Protein AF-0000000082579537 (afdb_homodimer)

Foldseek 3Di:
DEEAEAEDADDDDPVVVVVVQVVVLVVVCVPPNDDSVVYYYHYDHDHPVCVLVCCVPPPVVCVVPPPDHDPDHD/DDEAEAEDADDDDPVVVVVVQVVVLVVVCVPPNDDSVVYYYHYDHDHPVCVLVCCVPPPVVCVVPPPDHDPDHD

Nearest PDB structures (foldseek):
  1gyy-assembly1_B  TM=8.409E-01  e=3.608E-05  Escherichia coli
  6ogm-assembly2_H  TM=9.785E-01  e=2.940E-04  Burkholderia lata
  8t9o-assembly1_A  TM=9.599E-01  e=4.170E-04  Herbaspirillum
  8t9p-assembly1_F  TM=9.627E-01  e=9.650E-04  Herbaspirillum
  3ry0-assembly1_A  TM=7.852E-01  e=2.940E-04  Streptomyces achromogenes

InterPro domains:
  IPR004370 4-oxalocrotonate tautomerase-like domain [PF01361] (2-51)
  IPR014347 Tautomerase/MIF superfamily [G3DSA:3.30.429.10] (1-57)
  IPR014347 Tautomerase/MIF superfamily [SSF55331] (2-72)

Organism: NCBI:txid68569

Structure (mmCIF, N/CA/C/O backbone):
data_AF-0000000082579537-model_v1
#
loop_
_entity.id
_entity.type
_entity.pdbx_description
1 polymer '4-oxalocrotonate tautomerase'
#
loop_
_atom_site.group_PDB
_atom_site.id
_atom_site.type_symbol
_atom_site.label_atom_id
_atom_site.label_alt_id
_atom_site.label_comp_id
_atom_site.label_asym_id
_atom_site.label_entity_id
_atom_site.label_seq_id
_atom_site.pdbx_PDB_ins_code
_atom_site.Cartn_x
_atom_site.Cartn_y
_atom_site.Cartn_z
_atom_site.occupancy
_atom_site.B_iso_or_equiv
_atom_site.auth_seq_id
_atom_site.auth_comp_id
_atom_site.auth_asym_id
_atom_site.auth_atom_id
_atom_site.pdbx_PDB_model_num
ATOM 1 N N . MET A 1 1 ? -7.422 8.805 7.703 1 80.62 1 MET A N 1
ATOM 2 C CA . MET A 1 1 ? -7.18 8.234 6.379 1 80.62 1 MET A CA 1
ATOM 3 C C . MET A 1 1 ? -5.77 7.668 6.277 1 80.62 1 MET A C 1
ATOM 5 O O . MET A 1 1 ? -4.793 8.383 6.5 1 80.62 1 MET A O 1
ATOM 9 N N . PRO A 1 2 ? -5.656 6.188 6.438 1 97.5 2 PRO A N 1
ATOM 10 C CA . PRO A 1 2 ? -4.754 5.949 5.309 1 97.5 2 PRO A CA 1
ATOM 11 C C . PRO A 1 2 ? -5.293 4.918 4.324 1 97.5 2 PRO A C 1
ATOM 13 O O . PRO A 1 2 ? -6.234 4.188 4.645 1 97.5 2 PRO A O 1
ATOM 16 N N . HIS A 1 3 ? -4.742 4.844 3.055 1 98.69 3 HIS A N 1
ATOM 17 C CA . HIS A 1 3 ? -5.027 3.811 2.066 1 98.69 3 HIS A CA 1
ATOM 18 C C . HIS A 1 3 ? -3.768 3.035 1.701 1 98.69 3 HIS A C 1
ATOM 20 O O . HIS A 1 3 ? -2.744 3.631 1.36 1 98.69 3 HIS A O 1
ATOM 26 N N . VAL A 1 4 ? -3.828 1.739 1.8 1 98.88 4 VAL A N 1
ATOM 27 C CA . VAL A 1 4 ? -2.717 0.859 1.451 1 98.88 4 VAL A CA 1
ATOM 28 C C . VAL A 1 4 ? -3.033 0.115 0.156 1 98.88 4 VAL A C 1
ATOM 30 O O . VAL A 1 4 ? -4.027 -0.611 0.077 1 98.88 4 VAL A O 1
ATOM 33 N N . MET A 1 5 ? -2.217 0.289 -0.809 1 98.88 5 MET A N 1
ATOM 34 C CA . MET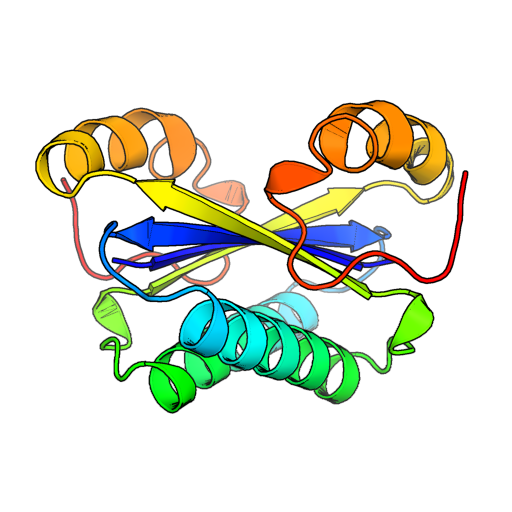 A 1 5 ? -2.248 -0.543 -2.008 1 98.88 5 MET A CA 1
ATOM 35 C C . MET A 1 5 ? -1.115 -1.564 -1.991 1 98.88 5 MET A C 1
ATOM 37 O O . MET A 1 5 ? 0.06 -1.193 -1.984 1 98.88 5 MET A O 1
ATOM 41 N N . LEU A 1 6 ? -1.469 -2.811 -1.952 1 98.88 6 LEU A N 1
ATOM 42 C CA . LEU A 1 6 ? -0.488 -3.891 -1.997 1 98.88 6 LEU A CA 1
ATOM 43 C C . LEU A 1 6 ? -0.481 -4.559 -3.367 1 98.88 6 LEU A C 1
ATOM 45 O O . LEU A 1 6 ? -1.521 -5.023 -3.842 1 98.88 6 LEU A O 1
ATOM 49 N N . HIS A 1 7 ? 0.662 -4.531 -4.016 1 98.69 7 HIS A N 1
ATOM 50 C CA . HIS A 1 7 ? 0.901 -5.324 -5.215 1 98.69 7 HIS A CA 1
ATOM 51 C C . HIS A 1 7 ? 1.675 -6.598 -4.891 1 98.69 7 HIS A C 1
ATOM 53 O O . HIS A 1 7 ? 2.746 -6.539 -4.281 1 98.69 7 HIS A O 1
ATOM 59 N N . LEU A 1 8 ? 1.172 -7.676 -5.199 1 96.31 8 LEU A N 1
ATOM 60 C CA . LEU A 1 8 ? 1.88 -8.914 -4.891 1 96.31 8 L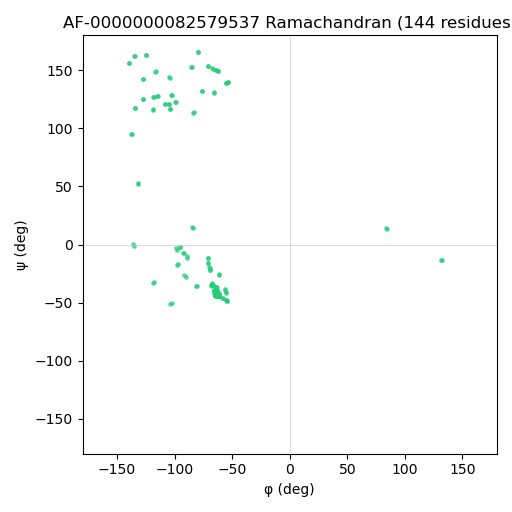EU A CA 1
ATOM 61 C C . LEU A 1 8 ? 1.749 -9.914 -6.035 1 96.31 8 LEU A C 1
ATOM 63 O O . LEU A 1 8 ? 0.844 -9.797 -6.867 1 96.31 8 LEU A O 1
ATOM 67 N N . ALA A 1 9 ? 2.693 -10.812 -6.109 1 94.75 9 ALA A N 1
ATOM 68 C CA . ALA A 1 9 ? 2.648 -11.852 -7.133 1 94.75 9 ALA A CA 1
ATOM 69 C C . ALA A 1 9 ? 1.336 -12.625 -7.066 1 94.75 9 ALA A C 1
ATOM 71 O O . ALA A 1 9 ? 0.853 -12.953 -5.98 1 94.75 9 ALA A O 1
ATOM 72 N N . ALA A 1 10 ? 0.739 -12.953 -8.258 1 95.44 10 ALA A N 1
ATOM 73 C CA . ALA A 1 10 ? -0.539 -13.656 -8.336 1 95.44 10 ALA A CA 1
ATOM 74 C C . ALA A 1 10 ? -0.434 -15.055 -7.738 1 95.44 10 ALA A C 1
ATOM 76 O O . ALA A 1 10 ? 0.635 -15.672 -7.762 1 95.44 10 ALA A O 1
ATOM 77 N N . GLY A 1 11 ? -1.67 -15.547 -7.145 1 94.56 11 GLY A N 1
ATOM 78 C CA . GLY A 1 11 ? -1.673 -16.938 -6.738 1 94.56 11 GLY A CA 1
ATOM 79 C C . GLY A 1 11 ? -2.215 -17.156 -5.336 1 94.56 11 GLY A C 1
ATOM 80 O O . GLY A 1 11 ? -2.529 -18.281 -4.949 1 94.56 11 GLY A O 1
ATOM 81 N N . ARG A 1 12 ? -2.326 -16.125 -4.664 1 95.19 12 ARG A N 1
ATOM 82 C CA . ARG A 1 12 ? -2.84 -16.266 -3.307 1 95.19 12 ARG A CA 1
ATOM 83 C C . ARG A 1 12 ? -4.367 -16.266 -3.297 1 95.19 12 ARG A C 1
ATOM 85 O O . ARG A 1 12 ? -4.996 -15.633 -4.141 1 95.19 12 ARG A O 1
ATOM 92 N N . SER A 1 13 ? -4.918 -16.906 -2.309 1 96.69 13 SER A N 1
ATOM 93 C CA . SER A 1 13 ? -6.367 -17 -2.199 1 96.69 13 SER A CA 1
ATOM 94 C C . SER A 1 13 ? -6.965 -15.719 -1.617 1 96.69 13 SER A C 1
ATOM 96 O O . SER A 1 13 ? -6.25 -14.914 -1.01 1 96.69 13 SER A O 1
ATOM 98 N N . ASP A 1 14 ? -8.258 -15.602 -1.757 1 96.31 14 ASP A N 1
ATOM 99 C CA . ASP A 1 14 ? -8.953 -14.453 -1.188 1 96.31 14 ASP A CA 1
ATOM 100 C C . ASP A 1 14 ? -8.852 -14.453 0.337 1 96.31 14 ASP A C 1
ATOM 102 O O . ASP A 1 14 ? -8.766 -13.391 0.958 1 96.31 14 ASP A O 1
ATOM 106 N N . THR A 1 15 ? -8.898 -15.617 0.867 1 96.94 15 THR A N 1
ATOM 107 C CA . THR A 1 15 ? -8.789 -15.734 2.316 1 96.94 15 THR A CA 1
ATOM 108 C C . THR A 1 15 ? -7.434 -15.242 2.801 1 96.94 15 THR A C 1
ATOM 110 O O . THR A 1 15 ? -7.348 -14.508 3.787 1 96.94 15 THR A O 1
ATOM 113 N N . GLU A 1 16 ? -6.383 -15.594 2.133 1 96.06 16 GLU A N 1
ATOM 114 C CA . GLU A 1 16 ? -5.039 -15.141 2.479 1 96.06 16 GLU A CA 1
ATOM 115 C C . GLU A 1 16 ? -4.914 -13.625 2.33 1 96.06 16 GLU A C 1
ATOM 117 O O . GLU A 1 16 ? -4.32 -12.961 3.178 1 96.06 16 GLU A O 1
ATOM 122 N N . LYS A 1 17 ? -5.562 -13.133 1.272 1 97.75 17 LYS A N 1
ATOM 123 C CA . LYS A 1 17 ? -5.496 -11.695 1.021 1 97.75 17 LYS A CA 1
ATOM 124 C C . LYS A 1 17 ? -6.25 -10.914 2.094 1 97.75 17 LYS A C 1
ATOM 126 O O . LYS A 1 17 ? -5.832 -9.82 2.484 1 97.75 17 LYS A O 1
ATOM 131 N N . ARG A 1 18 ? -7.316 -11.508 2.543 1 97.62 18 ARG A N 1
ATOM 132 C CA . ARG A 1 18 ? -8.055 -10.852 3.619 1 97.62 18 ARG A CA 1
ATOM 133 C C . ARG A 1 18 ? -7.227 -10.797 4.898 1 97.62 18 ARG A C 1
ATOM 135 O O . ARG A 1 18 ? -7.184 -9.766 5.574 1 97.62 18 ARG A O 1
ATOM 142 N N . ARG A 1 19 ? -6.559 -11.82 5.133 1 96.75 19 ARG A N 1
ATOM 143 C CA . ARG A 1 19 ? -5.691 -11.867 6.305 1 96.75 19 ARG A CA 1
ATOM 144 C C . ARG A 1 19 ? -4.555 -10.859 6.184 1 96.75 19 ARG A C 1
ATOM 146 O O . ARG A 1 19 ? -4.211 -10.18 7.156 1 96.75 19 ARG A O 1
ATOM 153 N N . LEU A 1 20 ? -4.043 -10.852 4.988 1 97.75 20 LEU A N 1
ATOM 154 C CA . LEU A 1 20 ? -2.973 -9.906 4.703 1 97.75 20 LEU A CA 1
ATOM 155 C C . LEU A 1 20 ? -3.455 -8.469 4.867 1 97.75 20 LEU A C 1
ATOM 157 O O . LEU A 1 20 ? -2.771 -7.648 5.48 1 97.75 20 LEU A O 1
ATOM 161 N N . ALA A 1 21 ? -4.625 -8.195 4.359 1 98.5 21 ALA A N 1
ATOM 162 C CA . ALA A 1 21 ? -5.199 -6.852 4.457 1 98.5 21 ALA A CA 1
ATOM 163 C C . ALA A 1 21 ? -5.414 -6.449 5.91 1 98.5 21 ALA A C 1
ATOM 165 O O . ALA A 1 21 ? -5.109 -5.32 6.301 1 98.5 21 ALA A O 1
ATOM 166 N N . ASP A 1 22 ? -5.902 -7.391 6.699 1 98.06 22 ASP A N 1
ATOM 167 C CA . ASP A 1 22 ? -6.121 -7.117 8.117 1 98.06 22 ASP A CA 1
ATOM 168 C C . ASP A 1 22 ? -4.797 -6.855 8.836 1 98.06 22 ASP A C 1
ATOM 170 O O . ASP A 1 22 ? -4.707 -5.945 9.664 1 98.06 22 ASP A O 1
ATOM 174 N N . ALA A 1 23 ? -3.795 -7.605 8.5 1 98.06 23 ALA A N 1
ATOM 175 C CA . ALA A 1 23 ? -2.482 -7.438 9.117 1 98.06 23 ALA A CA 1
ATOM 176 C C . ALA A 1 23 ? -1.885 -6.074 8.773 1 98.06 23 ALA A C 1
ATOM 178 O O . ALA A 1 23 ? -1.286 -5.422 9.633 1 98.06 23 ALA A O 1
ATOM 179 N N . LEU A 1 24 ? -2.061 -5.668 7.523 1 98.5 24 LEU A N 1
ATOM 180 C CA . LEU A 1 24 ? -1.565 -4.363 7.098 1 98.5 24 LEU A CA 1
ATOM 181 C C . LEU A 1 24 ? -2.293 -3.242 7.828 1 98.5 24 LEU A C 1
ATOM 183 O O . LEU A 1 24 ? -1.665 -2.287 8.297 1 98.5 24 LEU A O 1
ATOM 187 N N . ALA A 1 25 ? -3.6 -3.379 7.949 1 98.38 25 ALA A N 1
ATOM 188 C CA . ALA A 1 25 ? -4.379 -2.369 8.656 1 98.38 25 ALA A CA 1
ATOM 189 C C . ALA A 1 25 ? -3.961 -2.285 10.125 1 98.38 25 ALA A C 1
ATOM 191 O O . ALA A 1 25 ? -3.809 -1.189 10.672 1 98.38 25 ALA A O 1
ATOM 192 N N . ASP A 1 26 ? -3.732 -3.43 10.719 1 97.75 26 ASP A N 1
ATOM 193 C CA . ASP A 1 26 ? -3.312 -3.479 12.117 1 97.75 26 ASP A CA 1
ATOM 194 C C . ASP A 1 26 ? -1.952 -2.809 12.305 1 97.75 26 ASP A C 1
ATOM 196 O O . ASP A 1 26 ? -1.723 -2.127 13.305 1 97.75 26 ASP A O 1
ATOM 200 N N . ALA A 1 27 ? -1.068 -3.051 11.328 1 98 27 ALA A N 1
ATOM 201 C CA . ALA A 1 27 ? 0.255 -2.436 11.398 1 98 27 ALA A CA 1
ATOM 202 C C . ALA A 1 27 ? 0.156 -0.914 11.336 1 98 27 ALA A C 1
ATOM 204 O O . ALA A 1 27 ? 0.857 -0.209 12.062 1 98 27 ALA A O 1
ATOM 205 N N . VAL A 1 28 ? -0.688 -0.363 10.5 1 97.81 28 VAL A N 1
ATOM 206 C CA . VAL A 1 28 ? -0.878 1.079 10.375 1 97.81 28 VAL A CA 1
ATOM 207 C C . VAL A 1 28 ? -1.449 1.636 11.68 1 97.81 28 VAL A C 1
ATOM 209 O O . VAL A 1 28 ? -0.954 2.637 12.203 1 97.81 28 VAL A O 1
ATOM 212 N N . THR A 1 29 ? -2.428 0.939 12.234 1 97.12 29 THR A N 1
ATOM 213 C CA . THR A 1 29 ? -3.033 1.372 13.484 1 97.12 29 THR A CA 1
ATOM 214 C C . THR A 1 29 ? -1.997 1.399 14.609 1 97.12 29 THR A C 1
ATOM 216 O O . THR A 1 29 ? -1.902 2.381 15.352 1 97.12 29 THR A O 1
ATOM 219 N N . ALA A 1 30 ? -1.235 0.402 14.656 1 95.56 30 ALA A N 1
ATOM 220 C CA . ALA A 1 30 ? -0.241 0.294 15.719 1 95.56 30 ALA A CA 1
ATOM 221 C C . ALA A 1 30 ? 0.824 1.379 15.586 1 95.56 30 ALA A C 1
ATOM 223 O O . ALA A 1 30 ? 1.298 1.919 16.594 1 95.56 30 ALA A O 1
ATOM 224 N N . ALA A 1 31 ? 1.144 1.707 14.352 1 94.81 31 ALA A N 1
ATOM 225 C CA . ALA A 1 31 ? 2.275 2.598 14.109 1 94.81 31 ALA A CA 1
ATOM 226 C C . ALA A 1 31 ? 1.878 4.059 14.305 1 94.81 31 ALA A C 1
ATOM 228 O O . ALA A 1 31 ? 2.666 4.859 14.82 1 94.81 31 ALA A O 1
ATOM 229 N N . ILE A 1 32 ? 0.665 4.395 13.93 1 93.62 32 ILE A N 1
ATOM 230 C CA . ILE A 1 32 ? 0.398 5.832 13.922 1 93.62 32 ILE A CA 1
ATOM 231 C C . ILE A 1 32 ? -0.965 6.105 14.547 1 93.62 32 ILE A C 1
ATOM 233 O O . ILE A 1 32 ? -1.438 7.246 14.539 1 93.62 32 ILE A O 1
ATOM 237 N N . GLY A 1 33 ? -1.646 5.098 14.977 1 94.31 33 GLY A N 1
ATOM 238 C CA . GLY A 1 33 ? -2.848 5.285 15.773 1 94.31 33 GLY A CA 1
ATOM 239 C C . GLY A 1 33 ? -4.086 5.543 14.938 1 94.31 33 GLY A C 1
ATOM 240 O O . GLY A 1 33 ? -5.117 5.969 15.461 1 94.31 33 GLY A O 1
ATOM 241 N N . SER A 1 34 ? -3.994 5.289 13.68 1 95.06 34 SER A N 1
ATOM 242 C CA . SER A 1 34 ? -5.164 5.469 12.828 1 95.06 34 SER A CA 1
ATOM 243 C C . SER A 1 34 ? -6.27 4.477 13.188 1 95.06 34 SER A C 1
ATOM 245 O O . SER A 1 34 ? -6.012 3.281 13.32 1 95.06 34 SER A O 1
ATOM 247 N N . PRO A 1 35 ? -7.465 5.043 13.344 1 96 35 PRO A N 1
ATOM 248 C CA . PRO A 1 35 ? -8.562 4.109 13.602 1 96 35 PRO A CA 1
ATOM 249 C C . PRO A 1 35 ? -8.797 3.139 12.453 1 96 35 PRO A C 1
ATOM 251 O O . PRO A 1 35 ? -8.609 3.5 11.289 1 96 35 PRO A O 1
ATOM 254 N N . ALA A 1 36 ? -9.258 1.967 12.852 1 94.44 36 ALA A N 1
ATOM 255 C CA . ALA A 1 36 ? -9.453 0.892 11.883 1 94.44 36 ALA A CA 1
ATOM 256 C C . ALA A 1 36 ? -10.383 1.331 10.75 1 94.44 36 ALA A C 1
ATOM 258 O O . ALA A 1 36 ? -10.148 1 9.586 1 94.44 36 ALA A O 1
ATOM 259 N N . GLU A 1 37 ? -11.375 2.078 11.094 1 95.94 37 GLU A N 1
ATOM 260 C CA . GLU A 1 37 ? -12.398 2.469 10.133 1 95.94 37 GLU A CA 1
ATOM 261 C C . GLU A 1 37 ? -11.859 3.482 9.125 1 95.94 37 GLU A C 1
ATOM 263 O O . GLU A 1 37 ? -12.477 3.719 8.086 1 95.94 37 GLU A O 1
ATOM 268 N N . SER A 1 38 ? -10.75 4.055 9.445 1 96.94 38 SER A N 1
ATOM 269 C CA . SER A 1 38 ? -10.18 5.051 8.547 1 96.94 38 SER A CA 1
ATOM 270 C C . SER A 1 38 ? -9.25 4.406 7.523 1 96.94 38 SER A C 1
ATOM 272 O O . SER A 1 38 ? -8.812 5.062 6.574 1 96.94 38 SER A O 1
ATOM 274 N N . ILE A 1 39 ? -8.922 3.156 7.723 1 98.25 39 ILE A N 1
ATOM 275 C CA . ILE A 1 39 ? -7.895 2.5 6.922 1 98.25 39 ILE A CA 1
ATOM 276 C C . ILE A 1 39 ? -8.555 1.612 5.867 1 98.25 39 ILE A C 1
ATOM 278 O O . ILE A 1 39 ? -9.438 0.81 6.184 1 98.25 39 ILE A O 1
ATOM 282 N N . SER A 1 40 ? -8.172 1.763 4.668 1 98.69 40 SER A N 1
ATOM 283 C CA . SER A 1 40 ? -8.57 0.846 3.604 1 98.69 40 SER A CA 1
ATOM 284 C C . SER A 1 40 ? -7.363 0.128 3.014 1 98.69 40 SER A C 1
ATOM 286 O O . SER A 1 40 ? -6.254 0.664 3.016 1 98.69 40 SER A O 1
ATOM 288 N N . VAL A 1 41 ? -7.559 -1.087 2.559 1 98.88 41 VAL A N 1
ATOM 289 C CA . VAL A 1 41 ? -6.48 -1.877 1.967 1 98.88 41 VAL A CA 1
ATOM 290 C C . VAL A 1 41 ? -6.969 -2.527 0.674 1 98.88 41 VAL A C 1
ATOM 292 O O . VAL A 1 41 ? -7.945 -3.279 0.681 1 98.88 41 VAL A O 1
ATOM 295 N N . ALA A 1 42 ? -6.332 -2.156 -0.396 1 98.88 42 ALA A N 1
ATOM 296 C CA . ALA A 1 42 ? -6.531 -2.793 -1.696 1 98.88 42 ALA A CA 1
ATOM 297 C C . ALA A 1 42 ? -5.359 -3.709 -2.041 1 98.88 42 ALA A C 1
ATOM 299 O O . ALA A 1 42 ? -4.215 -3.43 -1.676 1 98.88 42 ALA A O 1
ATOM 300 N N . ILE A 1 43 ? -5.625 -4.797 -2.67 1 98.81 43 ILE A N 1
ATOM 301 C CA . ILE A 1 43 ? -4.59 -5.73 -3.098 1 98.81 43 ILE A CA 1
ATOM 302 C C . ILE A 1 43 ? -4.75 -6.031 -4.586 1 98.81 43 ILE A C 1
ATOM 304 O O . ILE A 1 43 ? -5.844 -6.375 -5.039 1 98.81 43 ILE A O 1
ATOM 308 N N . GLU A 1 44 ? -3.729 -5.824 -5.309 1 98.44 44 GLU A N 1
ATOM 309 C CA . GLU A 1 44 ? -3.693 -6.133 -6.734 1 98.44 44 GLU A CA 1
ATOM 310 C C . GLU A 1 44 ? -2.682 -7.234 -7.035 1 98.44 44 GLU A C 1
ATOM 312 O O . GLU A 1 44 ? -1.512 -7.129 -6.664 1 98.44 44 GLU A O 1
ATOM 317 N N . ASP A 1 45 ? -3.16 -8.25 -7.734 1 97.94 45 ASP A N 1
ATOM 318 C CA . ASP A 1 45 ? -2.291 -9.32 -8.211 1 97.94 45 ASP A CA 1
ATOM 319 C C . ASP A 1 45 ? -1.48 -8.867 -9.43 1 97.94 45 ASP A C 1
ATOM 321 O O . ASP A 1 45 ? -2.029 -8.273 -10.359 1 97.94 45 ASP A O 1
ATOM 325 N N . VAL A 1 46 ? -0.203 -9.133 -9.367 1 98 46 VAL A N 1
ATOM 326 C CA . VAL A 1 46 ? 0.686 -8.906 -10.5 1 98 46 VAL A CA 1
ATOM 327 C C . VAL A 1 46 ? 1.305 -10.234 -10.938 1 98 46 VAL A C 1
ATOM 329 O O . VAL A 1 46 ? 2.043 -10.867 -10.18 1 98 46 VAL A O 1
ATOM 332 N N . PRO A 1 47 ? 0.989 -10.672 -12.188 1 97.75 47 PRO A N 1
ATOM 333 C CA . PRO A 1 47 ? 1.655 -11.891 -12.656 1 97.75 47 PRO A CA 1
ATOM 334 C C . PRO A 1 47 ? 3.176 -11.812 -12.555 1 97.75 47 PRO A C 1
ATOM 336 O O . PRO A 1 47 ? 3.76 -10.758 -12.82 1 97.75 47 PRO A O 1
ATOM 339 N N . MET A 1 48 ? 3.742 -12.922 -12.148 1 94.5 48 MET A N 1
ATOM 340 C CA . MET A 1 48 ? 5.18 -12.938 -11.883 1 94.5 48 MET A CA 1
ATOM 341 C C . MET A 1 48 ? 5.961 -12.469 -13.109 1 94.5 48 MET A C 1
ATOM 343 O O . MET A 1 48 ? 6.969 -11.773 -12.977 1 94.5 48 MET A O 1
ATOM 347 N N . ASP A 1 49 ? 5.586 -12.867 -14.258 1 96.62 49 ASP A N 1
ATOM 348 C CA . ASP A 1 49 ? 6.305 -12.523 -15.477 1 96.62 49 ASP A CA 1
ATOM 349 C C . ASP A 1 49 ? 6.121 -11.047 -15.82 1 96.62 49 ASP A C 1
ATOM 351 O O . ASP A 1 49 ? 6.809 -10.516 -16.703 1 96.62 49 ASP A O 1
ATOM 355 N N . GLU A 1 50 ? 5.23 -10.359 -15.188 1 97.75 50 GLU A N 1
ATOM 356 C CA . GLU A 1 50 ? 5 -8.938 -15.398 1 97.75 50 GLU A CA 1
ATOM 357 C C . GLU A 1 50 ? 5.707 -8.102 -14.336 1 97.75 50 GLU A C 1
ATOM 359 O O . GLU A 1 50 ? 5.742 -6.871 -14.422 1 97.75 50 GLU A O 1
ATOM 364 N N . TRP A 1 51 ? 6.289 -8.727 -13.414 1 97.12 51 TRP A N 1
ATOM 365 C CA . TRP A 1 51 ? 6.848 -8.016 -12.266 1 97.12 51 TRP A CA 1
ATOM 366 C C . TRP A 1 51 ? 7.996 -7.109 -12.695 1 97.12 51 TRP A C 1
ATOM 368 O O . TRP A 1 51 ? 8.125 -5.98 -12.211 1 97.12 51 TRP A O 1
ATOM 378 N N . PRO A 1 52 ? 8.82 -7.637 -13.641 1 97.19 52 PRO A N 1
ATOM 379 C CA . PRO A 1 52 ? 9.891 -6.727 -14.078 1 97.19 52 PRO A CA 1
ATOM 380 C C . PRO A 1 52 ? 9.352 -5.418 -14.656 1 97.19 52 PRO A C 1
ATOM 382 O O . PRO A 1 52 ? 9.883 -4.348 -14.375 1 97.19 52 PRO A O 1
ATOM 385 N N . GLN A 1 53 ? 8.406 -5.504 -15.469 1 97.88 53 GLN A N 1
ATOM 386 C CA . GLN A 1 53 ? 7.793 -4.305 -16.031 1 97.88 53 GLN A CA 1
ATOM 387 C C . GLN A 1 53 ? 7.145 -3.455 -14.945 1 97.88 53 GLN A C 1
ATOM 389 O O . GLN A 1 53 ? 7.262 -2.229 -14.953 1 97.88 53 GLN A O 1
ATOM 394 N N . PHE A 1 54 ? 6.422 -4.055 -14.031 1 98 54 PHE A N 1
ATOM 395 C CA . PHE A 1 54 ? 5.824 -3.359 -12.898 1 98 54 PHE A CA 1
ATOM 396 C C . PHE A 1 54 ? 6.883 -2.602 -12.102 1 98 54 PHE A C 1
ATOM 398 O O . PHE A 1 54 ? 6.695 -1.432 -11.766 1 98 54 PHE A O 1
ATOM 405 N N . TYR A 1 55 ? 7.953 -3.316 -11.836 1 97.81 55 TYR A N 1
ATOM 406 C CA . TYR A 1 55 ? 9.07 -2.703 -11.117 1 97.81 55 TYR A CA 1
ATOM 407 C C . TYR A 1 55 ? 9.531 -1.433 -11.82 1 97.81 55 TYR A C 1
ATOM 409 O O . TYR A 1 55 ? 9.641 -0.375 -11.195 1 97.81 55 TYR A O 1
ATOM 417 N N . ARG A 1 56 ? 9.727 -1.508 -13.078 1 98.12 56 ARG A N 1
ATOM 418 C CA . ARG A 1 56 ? 10.258 -0.389 -13.844 1 98.12 56 ARG A CA 1
ATOM 419 C C . ARG A 1 56 ? 9.266 0.762 -13.898 1 98.12 56 ARG A C 1
ATOM 421 O O . ARG A 1 56 ? 9.648 1.93 -13.82 1 98.12 56 ARG A O 1
ATOM 428 N N . ARG A 1 57 ? 7.977 0.451 -13.914 1 98.12 57 ARG A N 1
ATOM 429 C CA . ARG A 1 57 ? 6.961 1.469 -14.156 1 98.12 57 ARG A CA 1
ATOM 430 C C . ARG A 1 57 ? 6.473 2.078 -12.844 1 98.12 57 ARG A C 1
ATOM 432 O O . ARG A 1 57 ? 6.059 3.238 -12.812 1 98.12 57 ARG A O 1
ATOM 439 N N . GLU A 1 58 ? 6.574 1.297 -11.758 1 98.06 58 GLU A N 1
ATOM 440 C CA . GLU A 1 58 ? 5.879 1.72 -10.547 1 98.06 58 GLU A CA 1
ATOM 441 C C . GLU A 1 58 ? 6.863 1.961 -9.40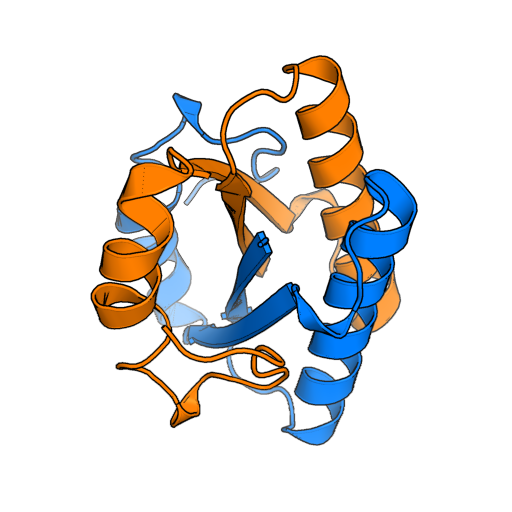6 1 98.06 58 GLU A C 1
ATOM 443 O O . GLU A 1 58 ? 6.68 2.879 -8.602 1 98.06 58 GLU A O 1
ATOM 448 N N . ILE A 1 59 ? 7.938 1.211 -9.352 1 98.19 59 ILE A N 1
ATOM 449 C CA . ILE A 1 59 ? 8.828 1.271 -8.195 1 98.19 59 ILE A CA 1
ATOM 450 C C . ILE A 1 59 ? 10.07 2.09 -8.539 1 98.19 59 ILE A C 1
ATOM 452 O O . ILE A 1 59 ? 10.383 3.064 -7.852 1 98.19 59 ILE A O 1
ATOM 456 N N . ALA A 1 60 ? 10.664 1.729 -9.648 1 98.12 60 ALA A N 1
ATOM 457 C CA . ALA A 1 60 ? 11.953 2.311 -10.023 1 98.12 60 ALA A CA 1
ATOM 458 C C . ALA A 1 60 ? 11.805 3.777 -10.414 1 98.12 60 ALA A C 1
ATOM 460 O O . ALA A 1 60 ? 12.758 4.555 -10.32 1 98.12 60 ALA A O 1
ATOM 461 N N . VAL A 1 61 ? 10.602 4.207 -10.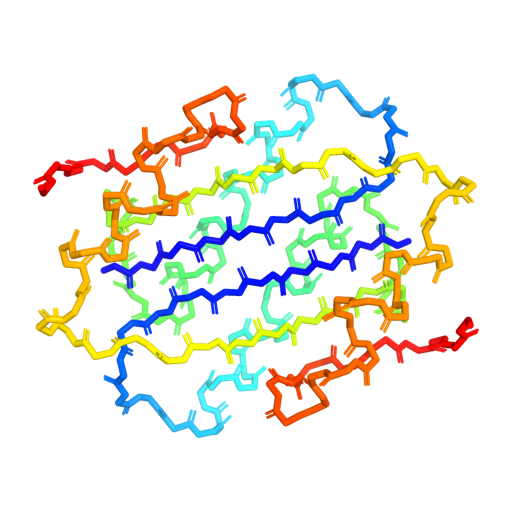742 1 97.62 61 VAL A N 1
ATOM 462 C CA . VAL A 1 61 ? 10.414 5.551 -11.281 1 97.62 61 VAL A CA 1
ATOM 463 C C . VAL A 1 61 ? 10.039 6.512 -10.156 1 97.62 61 VAL A C 1
ATOM 465 O O . VAL A 1 61 ? 9.906 7.719 -10.375 1 97.62 61 VAL A O 1
ATOM 468 N N . ARG A 1 62 ? 9.883 6.082 -8.93 1 97.56 62 ARG A N 1
ATOM 469 C CA . ARG A 1 62 ? 9.469 6.938 -7.82 1 97.56 62 ARG A CA 1
ATOM 470 C C . ARG A 1 62 ? 10.367 6.738 -6.605 1 97.56 62 ARG A C 1
ATOM 472 O O . ARG A 1 62 ? 9.883 6.523 -5.496 1 97.56 62 ARG A O 1
ATOM 479 N N . PRO A 1 63 ? 11.703 6.844 -6.766 1 97.44 63 PRO A N 1
ATOM 480 C CA . PRO A 1 63 ? 12.633 6.555 -5.676 1 97.44 63 PRO A CA 1
ATOM 481 C C . PRO A 1 63 ? 12.445 7.48 -4.477 1 97.44 63 PRO A C 1
ATOM 483 O O . PRO A 1 63 ? 12.695 7.078 -3.336 1 97.44 63 PRO A O 1
ATOM 486 N N . ALA A 1 64 ? 11.93 8.656 -4.676 1 97.56 64 ALA A N 1
ATOM 487 C CA . ALA A 1 64 ? 11.773 9.633 -3.604 1 97.56 64 ALA A CA 1
ATOM 488 C C . ALA A 1 64 ? 10.695 9.188 -2.611 1 97.56 64 ALA A C 1
ATOM 490 O O . ALA A 1 64 ? 10.664 9.664 -1.475 1 97.56 64 ALA A O 1
ATOM 491 N N . LEU A 1 65 ? 9.781 8.297 -3.049 1 98.38 65 LEU A N 1
ATOM 492 C CA . LEU A 1 65 ? 8.68 7.859 -2.203 1 98.38 65 LEU A CA 1
ATOM 493 C C . LEU A 1 65 ? 9.055 6.598 -1.432 1 98.38 65 LEU A C 1
ATOM 495 O O . LEU A 1 65 ? 8.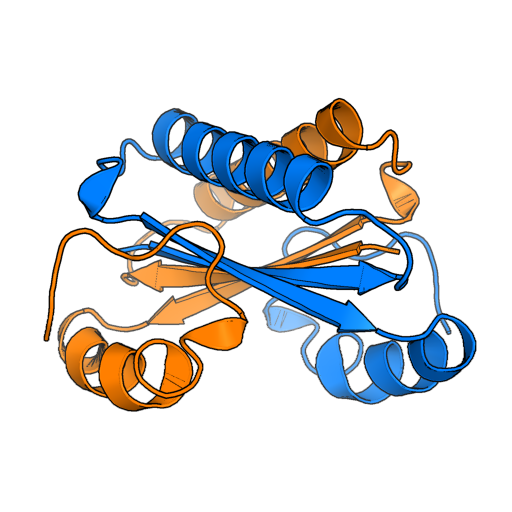32 6.168 -0.542 1 98.38 65 LEU A O 1
ATOM 499 N N . LEU A 1 66 ? 10.203 6.051 -1.766 1 98.69 66 LEU A N 1
ATOM 500 C CA . LEU A 1 66 ? 10.555 4.766 -1.174 1 98.69 66 LEU A CA 1
ATOM 501 C C . LEU A 1 66 ? 11.172 4.953 0.21 1 98.69 66 LEU A C 1
ATOM 503 O O . LEU A 1 66 ? 12.258 5.512 0.34 1 98.69 66 LEU A O 1
ATOM 507 N N . PHE A 1 67 ? 10.484 4.496 1.171 1 98.69 67 PHE A N 1
ATOM 508 C CA . PHE A 1 67 ? 11 4.516 2.533 1 98.69 67 PHE A CA 1
ATOM 509 C C . PHE A 1 67 ? 11.594 3.158 2.902 1 98.69 67 PHE A C 1
ATOM 511 O O . PHE A 1 67 ? 12.344 3.047 3.877 1 98.69 67 PHE A O 1
ATOM 518 N N . ARG A 1 68 ? 11.227 2.143 2.115 1 97.94 68 ARG A N 1
ATOM 519 C CA . ARG A 1 68 ? 11.875 0.834 2.125 1 97.94 68 ARG A CA 1
ATOM 520 C C . ARG A 1 68 ? 12.094 0.32 0.706 1 97.94 68 ARG A C 1
ATOM 522 O O . ARG A 1 68 ? 11.188 -0.258 0.104 1 97.94 68 ARG A O 1
ATOM 529 N N . PRO A 1 69 ? 13.242 0.546 0.166 1 97.38 69 PRO A N 1
ATOM 530 C CA . PRO A 1 69 ? 13.492 0.062 -1.193 1 97.38 69 PRO A CA 1
ATOM 531 C C . PRO A 1 69 ? 13.633 -1.457 -1.263 1 97.38 69 PRO A C 1
ATOM 533 O O . PRO A 1 69 ? 13.969 -2.096 -0.262 1 97.38 69 PRO A O 1
ATOM 536 N N . PRO A 1 70 ? 13.32 -1.967 -2.436 1 96.5 70 PRO A N 1
ATOM 537 C CA . PRO A 1 70 ? 13.57 -3.402 -2.59 1 96.5 70 PRO A CA 1
ATOM 538 C C . PRO A 1 70 ? 15.055 -3.752 -2.562 1 96.5 70 PRO A C 1
ATOM 540 O O . PRO A 1 70 ? 15.898 -2.922 -2.92 1 96.5 70 PRO A O 1
ATOM 543 N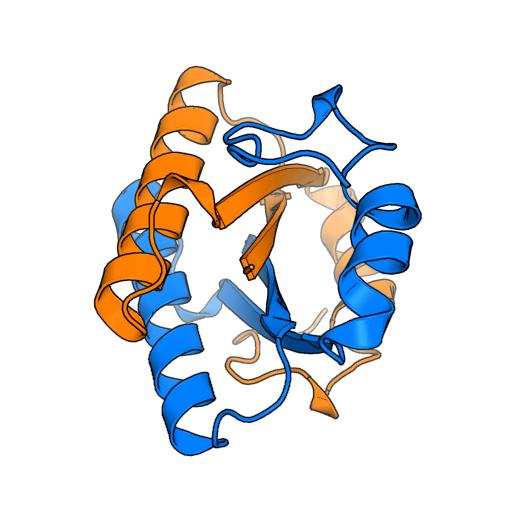 N . GLY A 1 71 ? 15.297 -4.957 -2.109 1 96 71 GLY A N 1
ATOM 544 C CA . GLY A 1 71 ? 16.656 -5.457 -2.107 1 96 71 GLY A CA 1
ATOM 545 C C . GLY A 1 71 ? 17.078 -6.066 -3.434 1 96 71 GLY A C 1
ATOM 546 O O . GLY A 1 71 ? 18.078 -6.785 -3.508 1 96 71 GLY A O 1
ATOM 547 N N . TYR A 1 72 ? 16.328 -5.824 -4.465 1 95.06 72 TYR A N 1
ATOM 548 C CA . TYR A 1 72 ? 16.594 -6.355 -5.793 1 95.06 72 TYR A CA 1
ATOM 549 C C . TYR A 1 72 ? 16.438 -5.273 -6.855 1 95.06 72 TYR A C 1
ATOM 551 O O . TYR A 1 72 ? 15.875 -4.211 -6.59 1 95.06 72 TYR A O 1
ATOM 559 N N . THR A 1 73 ? 16.953 -5.48 -7.996 1 93.38 73 THR A N 1
ATOM 560 C CA . THR A 1 73 ? 16.719 -4.676 -9.188 1 93.38 73 THR A CA 1
ATOM 561 C C . THR A 1 73 ? 16.297 -5.555 -10.359 1 93.38 73 THR A C 1
ATOM 563 O O . THR A 1 73 ? 16.734 -6.703 -10.469 1 93.38 73 THR A O 1
ATOM 566 N N . LEU A 1 74 ? 15.391 -4.996 -11.102 1 90.38 74 LEU A N 1
ATOM 567 C CA . LEU A 1 74 ? 14.914 -5.734 -12.266 1 90.38 74 LEU A CA 1
ATOM 568 C C . LEU A 1 74 ? 14.945 -4.852 -13.516 1 90.38 74 LEU A C 1
ATOM 570 O O . LEU A 1 74 ? 14.766 -3.637 -13.422 1 90.38 74 LEU A O 1
ATOM 574 N N . MET B 1 1 ? 8.391 -10.797 -4.137 1 79.5 1 MET B N 1
ATOM 575 C CA . MET B 1 1 ? 7.887 -9.461 -4.457 1 79.5 1 MET B CA 1
ATOM 576 C C . MET B 1 1 ? 6.562 -9.195 -3.746 1 79.5 1 MET B C 1
ATOM 578 O O . MET B 1 1 ? 5.578 -9.906 -3.975 1 79.5 1 MET B O 1
ATOM 582 N N . PRO B 1 2 ? 6.68 -8.367 -2.455 1 97.44 2 PRO B N 1
ATOM 583 C CA . PRO B 1 2 ? 5.551 -7.477 -2.721 1 97.44 2 PRO B CA 1
ATOM 584 C C . PRO B 1 2 ? 5.941 -6 -2.67 1 97.44 2 PRO B C 1
ATOM 586 O O . PRO B 1 2 ? 7.016 -5.66 -2.166 1 97.44 2 PRO B O 1
ATOM 589 N N . HIS B 1 3 ? 5.098 -5.09 -3.238 1 98.62 3 HIS B N 1
ATOM 590 C CA . HIS B 1 3 ? 5.238 -3.643 -3.131 1 98.62 3 HIS B CA 1
ATOM 591 C C . HIS B 1 3 ? 4.035 -3.023 -2.434 1 98.62 3 HIS B C 1
ATOM 593 O O . HIS B 1 3 ? 2.891 -3.275 -2.822 1 98.62 3 HIS B O 1
ATOM 599 N N . VAL B 1 4 ? 4.273 -2.26 -1.421 1 98.88 4 VAL B N 1
ATOM 600 C CA . VAL B 1 4 ? 3.229 -1.572 -0.673 1 98.88 4 VAL B CA 1
ATOM 601 C C . VAL B 1 4 ? 3.281 -0.075 -0.969 1 98.88 4 VAL B C 1
ATOM 603 O O . VAL B 1 4 ? 4.301 0.576 -0.732 1 98.88 4 VAL B O 1
ATOM 606 N N . MET B 1 5 ? 2.225 0.432 -1.462 1 98.88 5 MET B N 1
ATOM 607 C CA . MET B 1 5 ? 2.045 1.877 -1.563 1 98.88 5 MET B CA 1
ATOM 608 C C . MET B 1 5 ? 1.091 2.385 -0.487 1 98.88 5 MET B C 1
ATOM 610 O O . MET B 1 5 ? -0.079 1.997 -0.455 1 98.88 5 MET B O 1
ATOM 614 N N . LEU B 1 6 ? 1.593 3.205 0.383 1 98.88 6 LEU B N 1
ATOM 615 C CA . LEU B 1 6 ? 0.775 3.816 1.425 1 98.88 6 LEU B CA 1
ATOM 616 C C . LEU B 1 6 ? 0.492 5.281 1.104 1 98.88 6 LEU B C 1
ATOM 618 O O . LEU B 1 6 ? 1.42 6.066 0.892 1 98.88 6 LEU B O 1
ATOM 622 N N . HIS B 1 7 ? -0.781 5.609 0.998 1 98.69 7 HIS B N 1
ATOM 623 C CA . HIS B 1 7 ? -1.227 6.996 0.938 1 98.69 7 HIS B CA 1
ATOM 624 C C . HIS B 1 7 ? -1.723 7.473 2.297 1 98.69 7 HIS B C 1
ATOM 626 O O . HIS B 1 7 ? -2.602 6.852 2.896 1 98.69 7 HIS B O 1
ATOM 632 N N . LEU B 1 8 ? -1.185 8.469 2.805 1 96.5 8 LEU B N 1
ATOM 633 C CA . LEU B 1 8 ? -1.627 8.945 4.109 1 96.5 8 LEU B CA 1
ATOM 634 C C . LEU B 1 8 ? -1.683 10.469 4.137 1 96.5 8 LEU B C 1
ATOM 636 O O . LEU B 1 8 ? -1.058 11.133 3.309 1 96.5 8 LEU B O 1
ATOM 640 N N . ALA B 1 9 ? -2.488 10.977 5.02 1 94.94 9 ALA B N 1
ATOM 641 C CA . ALA B 1 9 ? -2.586 12.422 5.18 1 94.94 9 ALA B CA 1
ATOM 642 C C . ALA B 1 9 ? -1.216 13.039 5.457 1 94.94 9 ALA B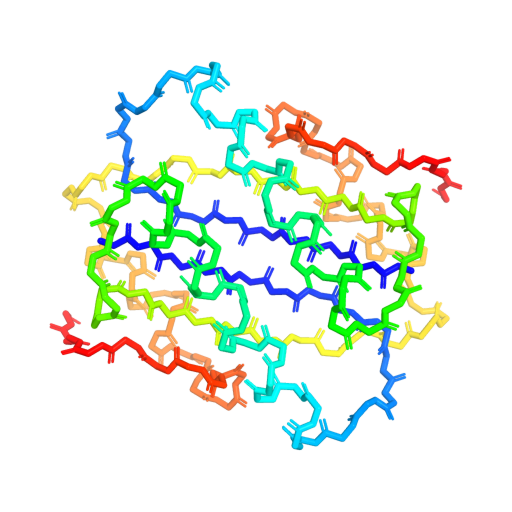 C 1
ATOM 644 O O . ALA B 1 9 ? -0.425 12.484 6.227 1 94.94 9 ALA B O 1
ATOM 645 N N . ALA B 1 10 ? -0.912 14.227 4.832 1 95.62 10 ALA B N 1
ATOM 646 C CA . ALA B 1 10 ? 0.377 14.898 4.98 1 95.62 10 ALA B CA 1
ATOM 647 C C . ALA B 1 10 ? 0.608 15.336 6.426 1 95.62 10 ALA B C 1
ATOM 649 O O . ALA B 1 10 ? -0.346 15.602 7.156 1 95.62 10 ALA B O 1
ATOM 650 N N . GLY B 1 11 ? 2.006 15.367 6.824 1 94.69 11 GLY B N 1
ATOM 651 C CA . GLY B 1 11 ? 2.291 15.961 8.117 1 94.69 11 GLY B CA 1
ATOM 652 C C . GLY B 1 11 ? 3.203 15.109 8.977 1 94.69 11 GLY B C 1
ATOM 653 O O . GLY B 1 11 ? 3.74 15.578 9.984 1 94.69 11 GLY B O 1
ATOM 654 N N . ARG B 1 12 ? 3.359 13.945 8.57 1 95.25 12 ARG B N 1
ATOM 655 C CA . ARG B 1 12 ? 4.23 13.07 9.359 1 95.25 12 ARG B CA 1
ATOM 656 C C . ARG B 1 12 ? 5.688 13.25 8.953 1 95.25 12 ARG B C 1
ATOM 658 O O . ARG B 1 12 ? 5.988 13.555 7.797 1 95.25 12 ARG B O 1
ATOM 665 N N . SER B 1 13 ? 6.559 12.992 9.883 1 96.75 13 SER B N 1
ATOM 666 C CA . SER B 1 13 ? 7.984 13.148 9.633 1 96.75 13 SER B CA 1
ATOM 667 C C . SER B 1 13 ? 8.547 11.961 8.867 1 96.75 13 SER B C 1
ATOM 669 O O . SER B 1 13 ? 7.922 10.898 8.812 1 96.75 13 SER B O 1
ATOM 671 N N . ASP B 1 14 ? 9.734 12.156 8.344 1 96.38 14 ASP B N 1
ATOM 672 C CA . ASP B 1 14 ? 10.406 11.07 7.641 1 96.38 14 ASP B CA 1
ATOM 673 C C . ASP B 1 14 ? 10.711 9.906 8.578 1 96.38 14 ASP B C 1
ATOM 675 O O . ASP B 1 14 ? 10.656 8.742 8.18 1 96.38 14 ASP B O 1
ATOM 679 N N . THR B 1 15 ? 11.047 10.258 9.773 1 96.94 15 THR B N 1
ATOM 680 C CA . THR B 1 15 ? 11.344 9.227 10.758 1 96.94 15 THR B CA 1
ATOM 681 C C . THR B 1 15 ? 10.102 8.383 11.039 1 96.94 15 THR B C 1
ATOM 683 O O . THR B 1 15 ? 10.188 7.152 11.102 1 96.94 15 THR B O 1
ATOM 686 N N . GLU B 1 16 ? 8.977 8.977 11.188 1 96.12 16 GLU B N 1
ATOM 687 C CA . GLU B 1 16 ? 7.723 8.258 11.398 1 96.12 16 GLU B CA 1
ATOM 688 C C . GLU B 1 16 ? 7.375 7.379 10.203 1 96.12 16 GLU B C 1
ATOM 690 O O . GLU B 1 16 ? 6.945 6.238 10.367 1 96.12 16 GLU B O 1
ATOM 695 N N . LYS B 1 17 ? 7.652 7.945 9.023 1 97.75 17 LYS B N 1
ATOM 696 C CA . LYS B 1 17 ? 7.344 7.199 7.805 1 97.75 17 LYS B CA 1
ATOM 697 C C . LYS B 1 17 ? 8.25 5.977 7.664 1 97.75 17 LYS B C 1
ATOM 699 O O . LYS B 1 17 ? 7.812 4.926 7.188 1 97.75 17 LYS B O 1
ATOM 704 N N . ARG B 1 18 ? 9.461 6.156 8.094 1 97.62 18 ARG B N 1
ATOM 705 C CA . ARG B 1 18 ? 10.367 5.016 8.055 1 97.62 18 ARG B CA 1
ATOM 706 C C . ARG B 1 18 ? 9.906 3.914 9.008 1 97.62 18 ARG B C 1
ATOM 708 O O . ARG B 1 18 ? 9.914 2.734 8.648 1 97.62 18 ARG B O 1
ATOM 715 N N . ARG B 1 19 ? 9.453 4.301 10.102 1 96.75 19 ARG B N 1
ATOM 716 C CA . ARG B 1 19 ? 8.938 3.34 11.07 1 96.75 19 ARG B CA 1
ATOM 717 C C . ARG B 1 19 ? 7.695 2.643 10.531 1 96.75 19 ARG B C 1
ATOM 719 O O . ARG B 1 19 ? 7.539 1.43 10.695 1 96.75 19 ARG B O 1
ATOM 726 N N . LEU B 1 20 ? 6.895 3.486 9.953 1 97.81 20 LEU B N 1
ATOM 727 C CA . LEU B 1 20 ? 5.672 2.963 9.352 1 97.81 20 LEU B CA 1
ATOM 728 C C . LEU B 1 20 ? 5.996 1.973 8.242 1 97.81 20 LEU B C 1
ATOM 730 O O . LEU B 1 20 ? 5.398 0.896 8.172 1 97.81 20 LEU B O 1
ATOM 734 N N . ALA B 1 21 ? 6.938 2.311 7.414 1 98.5 21 ALA B N 1
ATOM 735 C CA . ALA B 1 21 ? 7.34 1.444 6.312 1 98.5 21 ALA B CA 1
ATOM 736 C C . ALA B 1 21 ? 7.879 0.114 6.828 1 98.5 21 ALA B C 1
ATOM 738 O O . ALA B 1 21 ? 7.551 -0.947 6.289 1 98.5 21 ALA B O 1
ATOM 739 N N . ASP B 1 22 ? 8.68 0.191 7.875 1 98.06 22 ASP B N 1
ATOM 740 C CA . ASP B 1 22 ? 9.227 -1.026 8.469 1 98.06 22 ASP B CA 1
ATOM 741 C C . ASP B 1 22 ? 8.117 -1.899 9.047 1 98.06 22 ASP B C 1
ATOM 743 O O . ASP B 1 22 ? 8.133 -3.121 8.883 1 98.06 22 ASP B O 1
ATOM 747 N N . ALA B 1 23 ? 7.16 -1.285 9.672 1 98.06 23 ALA B N 1
ATOM 748 C CA . ALA B 1 23 ? 6.043 -2.02 10.266 1 98.06 23 ALA B CA 1
ATOM 749 C C . ALA B 1 23 ? 5.215 -2.717 9.195 1 98.06 23 ALA B C 1
ATOM 751 O O . ALA B 1 23 ? 4.785 -3.857 9.375 1 98.06 23 ALA B O 1
ATOM 752 N N . LEU B 1 24 ? 5 -2.016 8.086 1 98.44 24 LEU B N 1
ATOM 753 C CA . LEU B 1 24 ? 4.254 -2.6 6.973 1 98.44 24 LEU B CA 1
ATOM 754 C C . LEU B 1 24 ? 5.004 -3.785 6.379 1 98.44 24 LEU B C 1
ATOM 756 O O . LEU B 1 24 ? 4.406 -4.828 6.105 1 98.44 24 LEU B O 1
ATOM 760 N N . ALA B 1 25 ? 6.305 -3.627 6.211 1 98.38 25 ALA B N 1
ATOM 761 C CA . ALA B 1 25 ? 7.109 -4.723 5.672 1 98.38 25 ALA B CA 1
ATOM 762 C C . ALA B 1 25 ? 7.082 -5.93 6.605 1 98.38 25 ALA B C 1
ATOM 764 O O . ALA B 1 25 ? 6.945 -7.07 6.148 1 98.38 25 ALA B O 1
ATOM 765 N N . ASP B 1 26 ? 7.164 -5.664 7.887 1 97.75 26 ASP B N 1
ATOM 766 C CA . ASP B 1 26 ? 7.137 -6.738 8.875 1 97.75 26 ASP B CA 1
ATOM 767 C C . ASP B 1 26 ? 5.801 -7.477 8.844 1 97.75 26 ASP B C 1
ATOM 769 O O . ASP B 1 26 ? 5.758 -8.703 8.992 1 97.75 26 ASP B O 1
ATOM 773 N N . ALA B 1 27 ? 4.73 -6.699 8.672 1 98 27 ALA B N 1
ATOM 774 C CA . ALA B 1 27 ? 3.406 -7.312 8.602 1 98 27 ALA B CA 1
ATOM 775 C C . ALA B 1 27 ? 3.297 -8.234 7.387 1 98 27 ALA B C 1
ATOM 777 O O . ALA B 1 27 ? 2.73 -9.328 7.48 1 98 27 ALA B O 1
ATOM 778 N N . VAL B 1 28 ? 3.816 -7.855 6.242 1 97.75 28 VAL B N 1
ATOM 779 C CA . VAL B 1 28 ? 3.789 -8.672 5.035 1 97.75 28 VAL B CA 1
ATOM 780 C C . VAL B 1 28 ? 4.609 -9.938 5.25 1 97.75 28 VAL B C 1
ATOM 782 O O . VAL B 1 28 ? 4.152 -11.039 4.941 1 97.75 28 VAL B O 1
ATOM 785 N N . THR B 1 29 ? 5.781 -9.789 5.848 1 97.12 29 THR B N 1
ATOM 786 C CA . THR B 1 29 ? 6.641 -10.938 6.117 1 97.12 29 THR B CA 1
ATOM 787 C C . THR B 1 29 ? 5.941 -11.93 7.047 1 97.12 29 THR B C 1
ATOM 789 O O . THR B 1 29 ? 5.922 -13.133 6.777 1 97.12 29 THR B O 1
ATOM 792 N N . ALA B 1 30 ? 5.348 -11.414 8.031 1 95.69 30 ALA B N 1
ATOM 793 C CA . ALA B 1 30 ? 4.688 -12.273 9.008 1 95.69 30 ALA B CA 1
ATOM 794 C C . ALA B 1 30 ? 3.5 -13.008 8.391 1 95.69 30 ALA B C 1
ATOM 796 O O . ALA B 1 30 ? 3.244 -14.164 8.711 1 95.69 30 ALA B O 1
ATOM 797 N N . ALA B 1 31 ? 2.828 -12.32 7.488 1 94.88 31 ALA B N 1
ATOM 798 C CA . ALA B 1 31 ? 1.571 -12.852 6.969 1 94.88 31 ALA B CA 1
ATOM 799 C C . ALA B 1 31 ? 1.825 -13.898 5.887 1 94.88 31 ALA B C 1
ATOM 801 O O . ALA B 1 31 ? 1.104 -14.898 5.801 1 94.88 31 ALA B O 1
ATOM 802 N N . ILE B 1 32 ? 2.852 -13.688 5.086 1 93.5 32 ILE B N 1
ATOM 803 C CA . ILE B 1 32 ? 2.924 -14.57 3.928 1 93.5 32 ILE B CA 1
ATOM 804 C C . ILE B 1 32 ? 4.359 -15.062 3.742 1 93.5 32 ILE B C 1
ATOM 806 O O . ILE B 1 32 ? 4.668 -15.734 2.756 1 93.5 32 ILE B O 1
ATOM 810 N N . GLY B 1 33 ? 5.246 -14.633 4.578 1 94.25 33 GLY B N 1
ATOM 811 C CA . GLY B 1 33 ? 6.578 -15.211 4.605 1 94.25 33 GLY B CA 1
ATOM 812 C C . GLY B 1 33 ? 7.516 -14.594 3.582 1 94.25 33 GLY B C 1
ATOM 813 O O . GLY B 1 33 ? 8.586 -15.133 3.309 1 94.25 33 GLY B O 1
ATOM 814 N N . SER B 1 34 ? 7.125 -13.5 3.033 1 95 34 SER B N 1
ATOM 815 C CA . SER B 1 34 ? 8 -12.828 2.076 1 95 34 SER B CA 1
ATOM 816 C C . SER B 1 34 ? 9.266 -12.312 2.752 1 95 34 SER B C 1
ATOM 818 O O . SER B 1 34 ? 9.203 -11.672 3.803 1 95 34 SER B O 1
ATOM 820 N N . PRO B 1 35 ? 10.383 -12.648 2.117 1 95.94 35 PRO B N 1
ATOM 821 C CA . PRO B 1 35 ? 11.609 -12.102 2.693 1 95.94 35 PRO B CA 1
ATOM 822 C C . PRO B 1 35 ? 11.648 -10.57 2.66 1 95.94 35 PRO B C 1
ATOM 824 O O . PRO B 1 35 ? 11.125 -9.961 1.729 1 95.94 35 PRO B O 1
ATOM 827 N N . ALA B 1 36 ? 12.336 -10.062 3.658 1 94.25 36 ALA B N 1
ATOM 828 C CA . ALA B 1 36 ? 12.398 -8.617 3.826 1 94.25 36 ALA B CA 1
ATOM 829 C C . ALA B 1 36 ? 12.93 -7.941 2.566 1 94.25 36 ALA B C 1
ATOM 831 O O . ALA B 1 36 ? 12.445 -6.883 2.168 1 94.25 36 ALA B O 1
ATOM 832 N N . GLU B 1 37 ? 13.891 -8.547 1.946 1 95.88 37 GLU B N 1
ATOM 833 C CA . GLU B 1 37 ? 14.57 -7.957 0.799 1 95.88 37 GLU B CA 1
ATOM 834 C C . GLU B 1 37 ? 13.656 -7.926 -0.427 1 95.88 37 GLU B C 1
ATOM 836 O O . GLU B 1 37 ? 13.938 -7.223 -1.397 1 95.88 37 GLU B O 1
ATOM 841 N N . SER B 1 38 ? 12.602 -8.688 -0.365 1 96.81 38 SER B N 1
ATOM 842 C CA . SER B 1 38 ? 11.695 -8.727 -1.509 1 96.81 38 SER B CA 1
ATOM 843 C C . SER B 1 38 ? 10.617 -7.664 -1.396 1 96.81 38 SER B C 1
ATOM 845 O O . SER B 1 38 ? 9.859 -7.434 -2.344 1 96.81 38 SER B O 1
ATOM 847 N N . ILE B 1 39 ? 10.516 -7.027 -0.244 1 98.19 39 ILE B N 1
ATOM 848 C CA . ILE B 1 39 ? 9.406 -6.121 0.038 1 98.19 39 ILE B CA 1
ATOM 849 C C . ILE B 1 39 ? 9.867 -4.676 -0.1 1 98.19 39 ILE B C 1
ATOM 851 O O . ILE B 1 39 ? 10.891 -4.285 0.471 1 98.19 39 ILE B O 1
ATOM 855 N N . SER B 1 40 ? 9.172 -3.906 -0.846 1 98.62 40 SER B N 1
ATOM 856 C CA . SER B 1 40 ? 9.391 -2.465 -0.903 1 98.62 40 SER B CA 1
ATOM 857 C C . SER B 1 40 ? 8.172 -1.703 -0.4 1 98.62 40 SER B C 1
ATOM 859 O O . SER B 1 40 ? 7.039 -2.186 -0.512 1 98.62 40 SER B O 1
ATOM 861 N N . VAL B 1 41 ? 8.383 -0.553 0.186 1 98.88 41 VAL B N 1
ATOM 862 C CA . VAL B 1 41 ? 7.297 0.269 0.709 1 98.88 41 VAL B CA 1
ATOM 863 C C . VAL B 1 41 ? 7.504 1.724 0.294 1 98.88 41 VAL B C 1
ATOM 865 O O . VAL B 1 41 ? 8.531 2.324 0.604 1 98.88 41 VAL B O 1
ATOM 868 N N . ALA B 1 42 ? 6.566 2.215 -0.468 1 98.88 42 ALA B N 1
ATOM 869 C CA . ALA B 1 42 ? 6.496 3.631 -0.821 1 98.88 42 ALA B CA 1
ATOM 870 C C . ALA B 1 42 ? 5.398 4.336 -0.03 1 98.88 42 ALA B C 1
ATOM 872 O O . ALA B 1 42 ? 4.363 3.74 0.279 1 98.88 42 ALA B O 1
ATOM 873 N N . ILE B 1 43 ? 5.625 5.547 0.35 1 98.81 43 ILE B N 1
ATOM 874 C CA . ILE B 1 43 ? 4.637 6.344 1.068 1 98.81 43 ILE B CA 1
ATOM 875 C C . ILE B 1 43 ? 4.438 7.68 0.36 1 98.81 43 ILE B C 1
ATOM 877 O O . ILE B 1 43 ? 5.406 8.383 0.062 1 98.81 43 ILE B O 1
ATOM 881 N N . GLU B 1 44 ? 3.242 7.961 0.034 1 98.5 44 GLU B N 1
ATOM 882 C CA . GLU B 1 44 ? 2.871 9.234 -0.584 1 98.5 44 GLU B CA 1
ATOM 883 C C . GLU B 1 44 ? 1.961 10.047 0.331 1 98.5 44 GLU B C 1
ATOM 885 O O . GLU B 1 44 ? 0.929 9.555 0.789 1 98.5 44 GLU B O 1
ATOM 890 N N . ASP B 1 45 ? 2.357 11.297 0.552 1 98 45 ASP B N 1
ATOM 891 C CA . ASP B 1 45 ? 1.535 12.242 1.303 1 98 45 ASP B CA 1
ATOM 892 C C . ASP B 1 45 ? 0.381 12.766 0.45 1 98 45 ASP B C 1
ATOM 894 O O . ASP B 1 45 ? 0.582 13.156 -0.701 1 98 45 ASP B O 1
ATOM 898 N N . VAL B 1 46 ? -0.787 12.734 1.036 1 98.06 46 VAL B N 1
ATOM 899 C CA . VAL B 1 46 ? -1.967 13.336 0.424 1 98.06 46 VAL B CA 1
ATOM 900 C C . VAL B 1 46 ? -2.51 14.445 1.325 1 98.06 46 VAL B C 1
ATOM 902 O O . VAL B 1 46 ? -2.928 14.18 2.457 1 98.06 46 VAL B O 1
ATOM 905 N N . PRO B 1 47 ? -2.49 15.711 0.834 1 97.75 47 PRO B N 1
ATOM 906 C CA . PRO B 1 47 ? -3.104 16.766 1.652 1 97.75 47 PRO B CA 1
ATOM 907 C C . PRO B 1 47 ? -4.539 16.438 2.055 1 97.75 47 PRO B C 1
ATOM 909 O O . PRO B 1 47 ? -5.297 15.883 1.253 1 97.75 47 PRO B O 1
ATOM 912 N N . MET B 1 48 ? -4.832 16.766 3.273 1 94.56 48 MET B N 1
ATOM 913 C CA . MET B 1 48 ? -6.133 16.391 3.824 1 94.56 48 MET B CA 1
ATOM 914 C C . MET B 1 48 ? -7.266 16.906 2.951 1 94.56 48 MET B C 1
ATOM 916 O O . MET B 1 48 ? -8.281 16.234 2.773 1 94.56 48 MET B O 1
ATOM 920 N N . ASP B 1 49 ? -7.168 18.094 2.467 1 96.69 49 ASP B N 1
ATOM 921 C CA . ASP B 1 49 ? -8.227 18.703 1.665 1 96.69 49 ASP B CA 1
ATOM 922 C C . ASP B 1 49 ? -8.32 18.031 0.292 1 96.69 49 ASP B C 1
ATOM 924 O O . ASP B 1 49 ? -9.281 18.266 -0.445 1 96.69 49 ASP B O 1
ATOM 928 N N . GLU B 1 50 ? -7.379 17.234 -0.074 1 97.81 50 GLU B N 1
ATOM 929 C CA . GLU B 1 50 ? -7.391 16.516 -1.339 1 97.81 50 GLU B CA 1
ATOM 930 C C . GLU B 1 50 ? -7.879 15.078 -1.146 1 97.81 50 GLU B C 1
ATOM 932 O O . GLU B 1 50 ? -8.078 14.352 -2.121 1 97.81 50 GLU B O 1
ATOM 937 N N . TRP B 1 51 ? -8.125 14.711 0.025 1 97.31 51 TRP B N 1
ATOM 938 C CA . TRP B 1 51 ? -8.445 13.312 0.319 1 97.31 51 TRP B CA 1
ATOM 939 C C . TRP B 1 51 ? -9.766 12.914 -0.326 1 97.31 51 TRP B C 1
ATOM 941 O O . TRP B 1 51 ? -9.898 11.805 -0.857 1 97.31 51 TRP B O 1
ATOM 951 N N . PRO B 1 52 ? -10.75 13.844 -0.285 1 97.25 52 PRO B N 1
ATOM 952 C CA . PRO B 1 52 ? -11.992 13.453 -0.955 1 97.25 52 PRO B CA 1
ATOM 953 C C . PRO B 1 52 ? -11.781 13.117 -2.432 1 97.25 52 PRO B C 1
ATOM 955 O O . PRO B 1 52 ? -12.352 12.148 -2.934 1 97.25 52 PRO B O 1
ATOM 958 N N . GLN B 1 53 ? -11.078 13.906 -3.107 1 97.94 53 GLN B N 1
ATOM 959 C CA . GLN B 1 53 ? -10.789 13.633 -4.512 1 97.94 53 GLN B CA 1
ATOM 960 C C . GLN B 1 53 ? -9.984 12.352 -4.668 1 97.94 53 GLN B C 1
ATOM 962 O O . GLN B 1 53 ? -10.25 11.555 -5.57 1 97.94 53 GLN B O 1
ATOM 967 N N . PHE B 1 54 ? -8.977 12.141 -3.846 1 98.06 54 PHE B N 1
ATOM 968 C CA . PHE B 1 54 ? -8.195 10.914 -3.848 1 98.06 54 PHE B CA 1
ATOM 969 C C . PHE B 1 54 ? -9.094 9.695 -3.666 1 98.06 54 PHE B C 1
ATOM 971 O O . PHE B 1 54 ? -8.969 8.711 -4.395 1 98.06 54 PHE B O 1
ATOM 978 N N . TYR B 1 55 ? -9.961 9.82 -2.688 1 97.88 55 TYR B N 1
ATOM 979 C CA . TYR B 1 55 ? -10.914 8.75 -2.426 1 97.88 55 TYR B CA 1
ATOM 980 C C . TYR B 1 55 ? -11.703 8.398 -3.682 1 97.88 55 TYR B C 1
ATOM 982 O O . TYR B 1 55 ? -11.766 7.23 -4.078 1 97.88 55 TYR B O 1
ATOM 990 N N . ARG B 1 56 ? -12.211 9.359 -4.324 1 98.19 56 ARG B N 1
ATOM 991 C CA . ARG B 1 56 ? -13.055 9.148 -5.496 1 98.19 56 ARG B CA 1
ATOM 992 C C . ARG B 1 56 ? -12.25 8.57 -6.652 1 98.19 56 ARG B C 1
ATOM 994 O O . ARG B 1 56 ? -12.734 7.691 -7.375 1 98.19 56 ARG B O 1
ATOM 1001 N N . ARG B 1 57 ? -10.992 8.938 -6.781 1 98.12 57 ARG B N 1
ATOM 1002 C CA . ARG B 1 57 ? -10.195 8.594 -7.953 1 98.12 57 ARG B CA 1
ATOM 1003 C C . ARG B 1 57 ? -9.477 7.262 -7.754 1 98.12 57 ARG B C 1
ATOM 1005 O O . ARG B 1 57 ? -9.219 6.539 -8.719 1 98.12 57 ARG B O 1
ATOM 1012 N N . GLU B 1 58 ? -9.195 6.945 -6.477 1 98.06 58 GLU B N 1
ATOM 1013 C CA . GLU B 1 58 ? -8.266 5.844 -6.246 1 98.06 58 GLU B CA 1
ATOM 1014 C C . GLU B 1 58 ? -8.938 4.703 -5.484 1 98.06 58 GLU B C 1
ATOM 1016 O O . GLU B 1 58 ? -8.648 3.531 -5.723 1 98.06 58 GLU B O 1
ATOM 1021 N N . ILE B 1 59 ? -9.875 5.012 -4.617 1 98.19 59 ILE B N 1
ATOM 1022 C CA . ILE B 1 59 ? -10.438 3.99 -3.736 1 98.19 59 ILE B CA 1
ATOM 1023 C C . ILE B 1 59 ? -11.82 3.576 -4.238 1 98.19 59 ILE B C 1
ATOM 1025 O O . ILE B 1 59 ? -12.062 2.393 -4.488 1 98.19 59 ILE B O 1
ATOM 1029 N N . ALA B 1 60 ? -12.633 4.57 -4.469 1 98.19 60 ALA B N 1
ATOM 1030 C CA . ALA B 1 60 ? -14.039 4.32 -4.797 1 98.19 60 ALA B CA 1
ATOM 1031 C C . ALA B 1 60 ? -14.172 3.684 -6.176 1 98.19 60 ALA B C 1
ATOM 1033 O O . ALA B 1 60 ? -15.148 2.98 -6.449 1 98.19 60 ALA B O 1
ATOM 1034 N N . VAL B 1 61 ? -13.172 3.811 -7.02 1 97.75 61 VAL B N 1
ATOM 1035 C CA . VAL B 1 61 ? -13.305 3.373 -8.406 1 97.75 61 VAL B CA 1
ATOM 1036 C C . VAL B 1 61 ? -12.758 1.953 -8.547 1 97.75 61 VAL B C 1
ATOM 1038 O O . VAL B 1 61 ? -12.852 1.354 -9.625 1 97.75 61 VAL B O 1
ATOM 1041 N N . ARG B 1 62 ? -12.234 1.342 -7.523 1 97.62 62 ARG B N 1
ATOM 1042 C CA . ARG B 1 62 ? -11.648 0.01 -7.617 1 97.62 62 ARG B CA 1
ATOM 1043 C C . ARG B 1 62 ? -12.164 -0.895 -6.504 1 97.62 62 ARG B C 1
ATOM 1045 O O . ARG B 1 62 ? -11.375 -1.536 -5.805 1 97.62 62 ARG B O 1
ATOM 1052 N N . PRO B 1 63 ? -13.484 -1.02 -6.32 1 97.44 63 PRO B N 1
ATOM 1053 C CA . PRO B 1 63 ? -14.055 -1.777 -5.203 1 97.44 63 PRO B CA 1
ATOM 1054 C C . PRO B 1 63 ? -13.664 -3.254 -5.234 1 97.44 63 PRO B C 1
ATOM 1056 O O . PRO B 1 63 ? -13.555 -3.889 -4.184 1 97.44 63 PRO B O 1
ATOM 1059 N N . ALA B 1 64 ? -13.367 -3.783 -6.383 1 97.56 64 ALA B N 1
ATOM 1060 C CA . ALA B 1 64 ? -13.047 -5.203 -6.523 1 97.56 64 ALA B CA 1
ATOM 1061 C C . ALA B 1 64 ? -11.711 -5.535 -5.875 1 97.56 64 ALA B C 1
ATOM 1063 O O . ALA B 1 64 ? -11.43 -6.695 -5.566 1 97.56 64 ALA B O 1
ATOM 1064 N N . LEU B 1 65 ? -10.844 -4.512 -5.695 1 98.38 65 LEU B N 1
ATOM 1065 C CA . LEU B 1 65 ? -9.508 -4.73 -5.148 1 98.38 65 LEU B CA 1
ATOM 1066 C C . LEU B 1 65 ? -9.508 -4.551 -3.633 1 98.38 65 LEU B C 1
ATOM 1068 O O . LEU B 1 65 ? -8.508 -4.844 -2.969 1 98.38 65 LEU B O 1
ATOM 1072 N N . LEU B 1 66 ? -10.625 -4.094 -3.107 1 98.69 66 LEU B N 1
ATOM 1073 C CA . LEU B 1 66 ? -10.641 -3.754 -1.688 1 98.69 66 LEU B CA 1
ATOM 1074 C C . LEU B 1 66 ? -10.891 -4.992 -0.835 1 98.69 66 LEU B C 1
ATOM 1076 O O . LEU B 1 66 ? -11.977 -5.578 -0.882 1 98.69 66 LEU B O 1
ATOM 1080 N N . PHE B 1 67 ? -9.922 -5.344 -0.103 1 98.69 67 PHE B N 1
ATOM 1081 C CA . PHE B 1 67 ? -10.062 -6.445 0.84 1 98.69 67 PHE B CA 1
ATOM 1082 C C . PHE B 1 67 ? -10.367 -5.926 2.24 1 98.69 67 PHE B C 1
ATOM 1084 O O . PHE B 1 67 ? -10.805 -6.68 3.107 1 98.69 67 PHE B O 1
ATOM 1091 N N . ARG B 1 68 ? -10.109 -4.629 2.428 1 98 68 ARG B N 1
ATOM 1092 C CA . ARG B 1 68 ? -10.562 -3.875 3.592 1 98 68 ARG B CA 1
ATOM 1093 C C . ARG B 1 68 ? -11.078 -2.5 3.186 1 98 68 ARG B C 1
ATOM 1095 O O . ARG B 1 68 ? -10.297 -1.559 3.029 1 98 68 ARG B O 1
ATOM 1102 N N . PRO B 1 69 ? -12.336 -2.373 2.99 1 97.44 69 PRO B N 1
ATOM 1103 C CA . PRO B 1 69 ? -12.883 -1.067 2.607 1 97.44 69 PRO B CA 1
ATOM 1104 C C . PRO B 1 69 ? -12.844 -0.055 3.75 1 97.44 69 PRO B C 1
ATOM 1106 O O . PRO B 1 69 ? -12.812 -0.441 4.922 1 97.44 69 PRO B O 1
ATOM 1109 N N . PRO B 1 70 ? -12.797 1.188 3.346 1 96.62 70 PRO B N 1
ATOM 1110 C CA . PRO B 1 70 ? -12.891 2.199 4.402 1 96.62 70 PRO B CA 1
ATOM 1111 C C . PRO B 1 70 ? -14.266 2.221 5.07 1 96.62 70 PRO B C 1
ATOM 1113 O O . PRO B 1 70 ? -15.266 1.84 4.457 1 96.62 70 PRO B O 1
ATOM 1116 N N . GLY B 1 71 ? -14.242 2.635 6.309 1 96.12 71 GLY B N 1
ATOM 1117 C CA . GLY B 1 71 ? -15.484 2.787 7.047 1 96.12 71 GLY B CA 1
ATOM 1118 C C . GLY B 1 71 ? -16.156 4.125 6.812 1 96.12 71 GLY B C 1
ATOM 1119 O O . GLY B 1 71 ? -17.031 4.523 7.574 1 96.12 71 GLY B O 1
ATOM 1120 N N . TYR B 1 72 ? -15.75 4.832 5.812 1 95.31 72 TYR B N 1
ATOM 1121 C CA . TYR B 1 72 ? -16.297 6.141 5.48 1 95.31 72 TYR B CA 1
ATOM 1122 C C . TYR B 1 72 ? -16.562 6.258 3.984 1 95.31 72 TYR B C 1
ATOM 1124 O O . TYR B 1 72 ? -16.078 5.441 3.195 1 95.31 72 TYR B O 1
ATOM 1132 N N . THR B 1 73 ? -17.344 7.184 3.598 1 93.62 73 THR B N 1
ATOM 1133 C CA . THR B 1 73 ? -17.516 7.582 2.207 1 93.62 73 THR B CA 1
ATOM 1134 C C . THR B 1 73 ? -17.328 9.086 2.049 1 93.62 73 THR B C 1
ATOM 1136 O O . THR B 1 73 ? -17.656 9.859 2.949 1 93.62 73 THR B O 1
ATOM 1139 N N . LEU B 1 74 ? -16.719 9.383 0.955 1 90.81 74 LEU B N 1
ATOM 1140 C CA . LEU B 1 74 ? -16.5 10.797 0.672 1 90.81 74 LEU B CA 1
ATOM 1141 C C . LEU B 1 74 ? -16.938 11.148 -0.746 1 90.81 74 LEU B C 1
ATOM 1143 O O . LEU B 1 74 ? -16.859 10.305 -1.646 1 90.81 74 LEU B O 1
#

pLDDT: mean 96.89, std 2.53, range [79.5, 98.88]

Secondary structure (DSSP, 8-state):
-EEEEEEEES---HHHHHHHHHHHHHHHHHHH---GGG-EEEEEEE-GGGHHHHIIIIITT-GGGEEE--S---/-EEEEEEEES---HHHHHHHHHHHHHHHHHHH---GGG-EEEEEEE-GGGHHHHIIIIITT-GGGEEE--S---

Sequence (148 aa):
MPHVMLHLAAGRSDTEKRRLADALADAVTAAIGSPAESISVAIEDVPMDEWPQFYRREIAVRPALLFRPPGYTLMPHVMLHLAAGRSDTEKRRLADALADAVTAAIGSPAESISVAIEDVPMDEWPQFYRREIAVRPALLFRPPGYTL

Radius of gyration: 14.1 Å; Cα contacts (8 Å, |Δi|>4): 265; chains: 2; bounding box: 34×36×32 Å

Solvent-accessible surface area (backbone atoms only — not comparable to full-atom values): 7865 Å² total; per-residue (Å²): 98,38,42,35,41,36,39,30,55,55,84,73,53,70,69,55,45,36,52,42,30,51,39,44,48,50,32,49,25,72,65,71,63,48,56,73,51,38,31,25,24,32,51,44,72,36,52,68,89,46,40,50,58,46,40,50,70,62,49,69,70,40,62,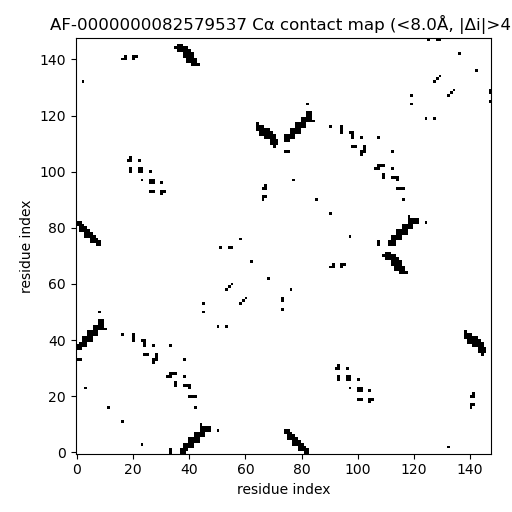91,33,43,58,31,65,50,68,68,84,110,98,37,41,35,41,34,39,31,54,55,85,73,50,70,68,58,46,36,51,43,32,51,39,44,48,50,32,49,24,71,65,71,63,48,56,72,51,40,31,24,23,32,53,44,72,36,52,68,90,46,41,50,58,47,38,50,70,64,52,67,70,42,62,90,34,43,60,30,65,50,69,66,85,109